Protein AF-A0AAD7JQE6-F1 (afdb_monomer_lite)

Radius of gyration: 18.73 Å; chains: 1; bounding box: 44×31×60 Å

Structure (mmCIF, N/CA/C/O backbone):
data_AF-A0AAD7JQE6-F1
#
_entry.id   AF-A0AAD7JQE6-F1
#
loop_
_atom_site.group_PDB
_atom_site.id
_atom_site.type_symbol
_atom_site.label_atom_id
_atom_site.label_alt_id
_atom_site.label_comp_id
_atom_site.label_asym_id
_atom_site.label_entity_id
_atom_site.label_seq_id
_atom_site.pdbx_PDB_ins_code
_atom_site.Cartn_x
_atom_site.Cartn_y
_atom_site.Cartn_z
_atom_site.occupancy
_atom_site.B_iso_or_equiv
_atom_site.auth_seq_id
_atom_site.auth_comp_id
_atom_site.auth_asym_id
_atom_site.auth_atom_id
_atom_site.pdbx_PDB_model_num
ATOM 1 N N . PHE A 1 1 ? -2.083 -2.686 -19.956 1.00 49.78 1 PHE A N 1
ATOM 2 C CA . PHE A 1 1 ? -2.089 -2.846 -18.493 1.00 49.78 1 PHE A CA 1
ATOM 3 C C . PHE A 1 1 ? -0.708 -3.316 -18.119 1.00 49.78 1 PHE A C 1
ATOM 5 O O . PHE A 1 1 ? -0.202 -4.185 -18.812 1.00 49.78 1 PHE A O 1
ATOM 12 N N . ASP A 1 2 ? -0.085 -2.649 -17.156 1.00 66.88 2 ASP A N 1
ATOM 13 C CA . ASP A 1 2 ? 1.269 -2.975 -16.710 1.00 66.88 2 ASP A CA 1
ATOM 14 C C . ASP A 1 2 ? 1.229 -4.289 -15.908 1.00 66.88 2 ASP A C 1
ATOM 16 O O . ASP A 1 2 ? 0.299 -4.475 -15.113 1.00 66.88 2 ASP A O 1
ATOM 20 N N . ASP A 1 3 ? 2.181 -5.200 -16.129 1.00 81.94 3 ASP A N 1
ATOM 21 C CA . ASP A 1 3 ? 2.215 -6.531 -15.495 1.00 81.94 3 ASP A CA 1
ATOM 22 C C . ASP A 1 3 ? 2.217 -6.402 -13.962 1.00 81.94 3 ASP A C 1
ATOM 24 O O . ASP A 1 3 ? 1.517 -7.135 -13.255 1.00 81.94 3 ASP A O 1
ATOM 28 N N . TRP A 1 4 ? 2.884 -5.359 -13.457 1.00 86.38 4 TRP A N 1
ATOM 29 C CA . TRP A 1 4 ? 2.885 -4.982 -12.046 1.00 86.38 4 TRP A CA 1
ATOM 30 C C . TRP A 1 4 ? 1.474 -4.746 -11.477 1.00 86.38 4 TRP A C 1
ATOM 32 O O . TRP A 1 4 ? 1.149 -5.246 -10.394 1.00 86.38 4 TRP A O 1
ATOM 42 N N . GLU A 1 5 ? 0.611 -4.007 -12.190 1.00 89.31 5 GLU A N 1
ATOM 43 C CA . GLU A 1 5 ? -0.732 -3.672 -11.694 1.00 89.31 5 GLU A CA 1
ATOM 44 C C . GLU A 1 5 ? -1.578 -4.946 -11.579 1.00 89.31 5 GLU A C 1
ATOM 46 O O . GLU A 1 5 ? -2.280 -5.154 -10.584 1.00 89.31 5 GLU A O 1
ATOM 51 N N . PHE A 1 6 ? -1.504 -5.821 -12.584 1.00 87.69 6 PHE A N 1
ATOM 52 C CA . PHE A 1 6 ? -2.269 -7.064 -12.609 1.00 87.69 6 PHE A CA 1
ATOM 53 C C . PHE A 1 6 ? -1.858 -8.007 -11.472 1.00 87.69 6 PHE A C 1
ATOM 55 O O . PHE A 1 6 ? -2.717 -8.466 -10.707 1.00 87.69 6 PHE A O 1
ATOM 62 N N . GLU A 1 7 ? -0.556 -8.251 -11.315 1.00 90.38 7 GLU A N 1
ATOM 63 C CA . GLU A 1 7 ? -0.026 -9.127 -10.270 1.00 90.38 7 GLU A CA 1
ATOM 64 C C . GLU A 1 7 ? -0.312 -8.595 -8.865 1.00 90.38 7 GLU A C 1
ATOM 66 O O . GLU A 1 7 ? -0.775 -9.337 -7.990 1.00 90.38 7 GLU A O 1
ATOM 71 N N . THR A 1 8 ? -0.102 -7.295 -8.646 1.00 92.62 8 THR A N 1
ATOM 72 C CA . THR A 1 8 ? -0.288 -6.694 -7.323 1.00 92.62 8 THR A CA 1
ATOM 73 C C . THR A 1 8 ? -1.764 -6.699 -6.926 1.00 92.62 8 THR A C 1
ATOM 75 O O . THR A 1 8 ? -2.098 -7.044 -5.790 1.00 92.62 8 THR A O 1
ATOM 78 N N . ARG A 1 9 ? -2.691 -6.443 -7.864 1.00 93.56 9 ARG A N 1
ATOM 79 C CA . ARG A 1 9 ? -4.137 -6.574 -7.600 1.00 93.56 9 ARG A CA 1
ATOM 80 C C . ARG A 1 9 ? -4.536 -8.004 -7.252 1.00 93.56 9 ARG A C 1
ATOM 82 O O . ARG A 1 9 ? -5.413 -8.190 -6.407 1.00 93.56 9 ARG A O 1
ATOM 89 N N . ALA A 1 10 ? -3.945 -9.009 -7.897 1.00 94.19 10 ALA A N 1
ATOM 90 C CA . ALA A 1 10 ? -4.234 -10.408 -7.594 1.00 94.19 10 ALA A CA 1
ATOM 91 C C . ALA A 1 10 ? -3.804 -10.776 -6.163 1.00 94.19 10 ALA A C 1
ATOM 93 O O . ALA A 1 10 ? -4.575 -11.399 -5.429 1.00 94.19 10 ALA A O 1
ATOM 94 N N . GLU A 1 11 ? -2.622 -10.331 -5.735 1.00 95.25 11 GLU A N 1
ATOM 95 C CA . GLU A 1 11 ? -2.117 -10.593 -4.384 1.00 95.25 11 GLU A CA 1
ATOM 96 C C . GLU A 1 11 ? -2.905 -9.825 -3.307 1.00 95.25 11 GLU A C 1
ATOM 98 O O . GLU A 1 11 ? -3.292 -10.401 -2.289 1.00 95.25 11 GLU A O 1
ATOM 103 N N . LEU A 1 12 ? -3.248 -8.557 -3.552 1.00 95.19 12 LEU A N 1
ATOM 104 C CA . LEU A 1 12 ? -4.096 -7.770 -2.648 1.00 95.19 12 LEU A CA 1
ATOM 105 C C . LEU A 1 12 ? -5.498 -8.382 -2.486 1.00 95.19 12 LEU A C 1
ATOM 107 O O . LEU A 1 12 ? -6.049 -8.383 -1.383 1.00 95.19 12 LEU A O 1
ATOM 111 N N . ARG A 1 13 ? -6.074 -8.941 -3.563 1.00 95.50 13 ARG A N 1
ATOM 112 C CA . ARG A 1 13 ? -7.346 -9.689 -3.505 1.00 95.50 13 ARG A CA 1
ATOM 113 C C . ARG A 1 13 ? -7.215 -10.958 -2.684 1.00 95.50 13 ARG A C 1
ATOM 115 O O . ARG A 1 13 ? -8.065 -11.208 -1.837 1.00 95.50 13 ARG A O 1
ATOM 122 N N . ARG A 1 14 ? -6.145 -11.728 -2.898 1.00 95.31 14 ARG A N 1
ATOM 123 C CA . ARG A 1 14 ? -5.857 -12.946 -2.128 1.00 95.31 14 ARG A CA 1
ATOM 124 C C . ARG A 1 14 ? -5.775 -12.661 -0.627 1.00 95.31 14 ARG A C 1
ATOM 126 O O . ARG A 1 14 ? -6.217 -13.475 0.174 1.00 95.31 14 ARG A O 1
ATOM 133 N N . ARG A 1 15 ? -5.248 -11.491 -0.258 1.00 95.06 15 ARG A N 1
ATOM 134 C CA . ARG A 1 15 ? -5.125 -11.020 1.130 1.00 95.06 15 ARG A CA 1
ATOM 135 C C . ARG A 1 15 ? -6.366 -10.299 1.662 1.00 95.06 15 ARG A C 1
ATOM 137 O O . ARG A 1 15 ? -6.393 -9.949 2.835 1.00 95.06 15 ARG A O 1
ATOM 144 N N . GLY A 1 16 ? -7.383 -10.064 0.831 1.00 94.56 16 GLY A N 1
ATOM 145 C CA . GLY A 1 16 ? -8.623 -9.392 1.230 1.00 94.56 16 GLY A CA 1
ATOM 146 C C . GLY A 1 16 ? -8.477 -7.894 1.529 1.00 94.56 16 GLY A C 1
ATOM 147 O O . GLY A 1 16 ? -9.322 -7.333 2.220 1.00 94.56 16 GLY A O 1
ATOM 148 N N . VAL A 1 17 ? -7.424 -7.241 1.027 1.00 96.56 17 VAL A N 1
ATOM 149 C CA . VAL A 1 17 ? -7.108 -5.827 1.324 1.00 96.56 17 VAL A CA 1
ATOM 150 C C . VAL A 1 17 ? -7.121 -4.923 0.089 1.00 96.56 17 VAL A C 1
ATOM 152 O O . VAL A 1 17 ? -6.757 -3.754 0.173 1.00 96.56 17 VAL A O 1
ATOM 155 N N . LEU A 1 18 ? -7.569 -5.432 -1.067 1.00 93.62 18 LEU A N 1
ATOM 156 C CA . LEU A 1 18 ? -7.636 -4.640 -2.303 1.00 93.62 18 LEU A CA 1
ATOM 157 C C . LEU A 1 18 ? -8.447 -3.347 -2.124 1.00 93.62 18 LEU A C 1
ATOM 159 O O . LEU A 1 18 ? -8.023 -2.301 -2.596 1.00 93.62 18 LEU A O 1
ATOM 163 N N . VAL A 1 19 ? -9.578 -3.411 -1.423 1.00 91.81 19 VAL A N 1
ATOM 164 C CA . VAL A 1 19 ? -10.462 -2.252 -1.205 1.00 91.81 19 VAL A CA 1
ATOM 165 C C . VAL A 1 19 ? -9.779 -1.120 -0.427 1.00 91.81 19 VAL A C 1
ATOM 167 O O . VAL A 1 19 ? -10.091 0.044 -0.642 1.00 91.81 19 VAL A O 1
ATOM 170 N N . ILE A 1 20 ? -8.796 -1.443 0.420 1.00 93.75 20 ILE A N 1
ATOM 171 C CA . ILE A 1 20 ? -7.987 -0.455 1.146 1.00 93.75 20 ILE A CA 1
ATOM 172 C C . ILE A 1 20 ? -6.999 0.219 0.189 1.00 93.75 20 ILE A C 1
ATOM 174 O O . ILE A 1 20 ? -6.904 1.440 0.159 1.00 93.75 20 ILE A O 1
ATOM 178 N N . ALA A 1 21 ? -6.305 -0.571 -0.635 1.00 91.62 21 ALA A N 1
ATOM 179 C CA . ALA A 1 21 ? -5.356 -0.059 -1.627 1.00 91.62 21 ALA A CA 1
ATOM 180 C C . ALA A 1 21 ? -6.026 0.782 -2.729 1.00 91.62 21 ALA A C 1
ATOM 182 O O . ALA A 1 21 ? -5.387 1.642 -3.319 1.00 91.62 21 ALA A O 1
ATOM 183 N N . LEU A 1 22 ? -7.310 0.545 -3.014 1.00 91.44 22 LEU A N 1
ATOM 184 C CA . LEU A 1 22 ? -8.089 1.349 -3.962 1.00 91.44 22 LEU A CA 1
ATOM 185 C C . LEU A 1 22 ? -8.787 2.554 -3.310 1.00 91.44 22 LEU A C 1
ATOM 187 O O . LEU A 1 22 ? -9.419 3.334 -4.018 1.00 91.44 22 LEU A O 1
ATOM 191 N N . GLY A 1 23 ? -8.690 2.713 -1.985 1.00 90.56 23 GLY A N 1
ATOM 192 C CA . GLY A 1 23 ? -9.357 3.790 -1.248 1.00 90.56 23 GLY A CA 1
ATOM 193 C C . GLY A 1 23 ? -10.878 3.633 -1.120 1.00 90.56 23 GLY A C 1
ATOM 194 O O . GLY A 1 23 ? -11.557 4.578 -0.731 1.00 90.56 23 GLY A O 1
ATOM 195 N N . GLU A 1 24 ? -11.426 2.455 -1.430 1.00 91.00 24 GLU A N 1
ATOM 196 C CA . GLU A 1 24 ? -12.857 2.147 -1.298 1.00 91.00 24 GLU A CA 1
ATOM 197 C C . GLU A 1 24 ? -13.267 1.957 0.175 1.00 91.00 24 GLU A C 1
ATOM 199 O O . GLU A 1 24 ? -14.387 2.290 0.559 1.00 91.00 24 GLU A O 1
ATOM 204 N N . GLU A 1 25 ? -12.358 1.448 1.017 1.00 90.00 25 GLU A N 1
ATOM 205 C CA . GLU A 1 25 ? -12.542 1.330 2.470 1.00 90.00 25 GLU A CA 1
ATOM 206 C C . GLU A 1 25 ? -11.682 2.378 3.198 1.00 90.00 25 GLU A C 1
ATOM 208 O O . GLU A 1 25 ? -10.461 2.248 3.311 1.00 90.00 25 GLU A O 1
ATOM 213 N N . THR A 1 26 ? -12.320 3.426 3.721 1.00 90.38 26 THR A N 1
ATOM 214 C CA . THR A 1 26 ? -11.649 4.514 4.448 1.00 90.38 26 THR A CA 1
ATOM 215 C C . THR A 1 26 ? -11.559 4.243 5.948 1.00 90.38 26 THR A C 1
ATOM 217 O O . THR A 1 26 ? -12.253 3.380 6.494 1.00 90.38 26 THR A O 1
ATOM 220 N N . ARG A 1 27 ? -10.677 4.983 6.635 1.00 91.25 27 ARG A N 1
ATOM 221 C CA . ARG A 1 27 ? -10.485 4.860 8.084 1.00 91.25 27 ARG A CA 1
ATOM 222 C C . ARG A 1 27 ? -11.818 5.075 8.822 1.00 91.25 27 ARG A C 1
ATOM 224 O O . ARG A 1 27 ? -12.404 6.151 8.695 1.00 91.25 27 ARG A O 1
ATOM 231 N N . PRO A 1 28 ? -12.274 4.109 9.641 1.00 92.25 28 PRO A N 1
ATOM 232 C CA . PRO A 1 28 ? -13.476 4.272 10.449 1.00 92.25 28 PRO A CA 1
ATOM 233 C C . PRO A 1 28 ? -13.340 5.417 11.458 1.00 92.25 28 PRO A C 1
ATOM 235 O O . PRO A 1 28 ? -12.257 5.660 11.995 1.00 92.25 28 PRO A O 1
ATOM 238 N N . LEU A 1 29 ? -14.457 6.077 11.773 1.00 91.56 29 LEU A N 1
ATOM 239 C CA . LEU A 1 29 ? -14.507 7.077 12.841 1.00 91.56 29 LEU A CA 1
ATOM 240 C C . LEU A 1 29 ? -14.311 6.414 14.212 1.00 91.56 29 LEU A C 1
ATOM 242 O O . LEU A 1 29 ? -14.873 5.353 14.491 1.00 91.56 29 LEU A O 1
ATOM 246 N N . GLY A 1 30 ? -13.549 7.066 15.087 1.00 93.06 30 GLY A N 1
ATOM 247 C CA . GLY A 1 30 ? -13.345 6.624 16.464 1.00 93.06 30 GLY A CA 1
ATOM 248 C C . GLY A 1 30 ? -11.908 6.793 16.943 1.00 93.06 30 GLY A C 1
ATOM 249 O O . GLY A 1 30 ? -11.035 7.260 16.214 1.00 93.06 30 GLY A O 1
ATOM 250 N N . SER A 1 31 ? -11.668 6.406 18.195 1.00 92.25 31 SER A N 1
ATOM 251 C CA . SER A 1 31 ? -10.320 6.384 18.764 1.00 92.25 31 SER A CA 1
ATOM 252 C C . SER A 1 31 ? -9.493 5.240 18.177 1.00 92.25 31 SER A C 1
ATOM 254 O O . SER A 1 31 ? -10.030 4.231 17.721 1.00 92.25 31 SER A O 1
ATOM 256 N N . GLU A 1 32 ? -8.169 5.343 18.263 1.00 89.06 32 GLU A N 1
ATOM 257 C CA . GLU A 1 32 ? -7.245 4.275 17.844 1.00 89.06 32 GLU A CA 1
ATOM 258 C C . GLU A 1 32 ? -7.477 2.953 18.582 1.00 89.06 32 GLU A C 1
ATOM 260 O O . GLU A 1 32 ? -7.148 1.875 18.090 1.00 89.06 32 GLU A O 1
ATOM 265 N N . ASN A 1 33 ? -8.104 3.023 19.758 1.00 92.19 33 ASN A N 1
ATOM 266 C CA . ASN A 1 33 ? -8.431 1.850 20.547 1.00 92.19 33 ASN A CA 1
ATOM 267 C C . ASN A 1 33 ? -9.713 1.136 20.107 1.00 92.19 33 ASN A C 1
ATOM 269 O O . ASN A 1 33 ? -9.942 -0.001 20.526 1.00 92.19 3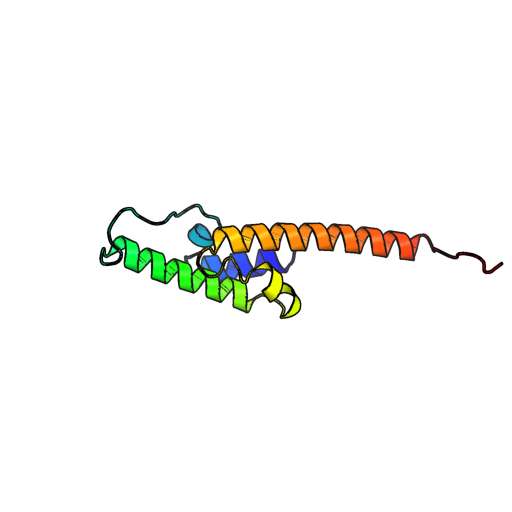3 ASN A O 1
ATOM 273 N N . ALA A 1 34 ? -10.527 1.758 19.253 1.00 95.88 34 ALA A N 1
ATOM 274 C CA . ALA A 1 34 ? -11.739 1.145 18.743 1.00 95.88 34 ALA A CA 1
ATOM 275 C C . ALA A 1 34 ? -11.407 -0.097 17.902 1.00 95.88 34 ALA A C 1
ATOM 277 O O . ALA A 1 34 ? -10.531 -0.078 17.037 1.00 95.88 34 ALA A O 1
ATOM 278 N N . LYS A 1 35 ? -12.159 -1.183 18.119 1.00 94.88 35 LYS A N 1
ATOM 279 C CA . LYS A 1 35 ? -11.965 -2.464 17.419 1.00 94.88 35 LYS A CA 1
ATOM 280 C C . LYS A 1 35 ? -11.957 -2.301 15.893 1.00 94.88 35 LYS A C 1
ATOM 282 O O . LYS A 1 35 ? -11.123 -2.903 15.225 1.00 94.88 35 LYS A O 1
ATOM 287 N N . ALA A 1 36 ? -12.858 -1.472 15.361 1.00 93.75 36 ALA A N 1
ATOM 288 C CA . ALA A 1 36 ? -12.950 -1.190 13.930 1.00 93.75 36 ALA A CA 1
ATOM 289 C C . ALA A 1 36 ? -11.702 -0.468 13.396 1.00 93.75 36 ALA A C 1
ATOM 291 O O . ALA A 1 36 ? -11.180 -0.851 12.353 1.00 93.75 36 ALA A O 1
ATO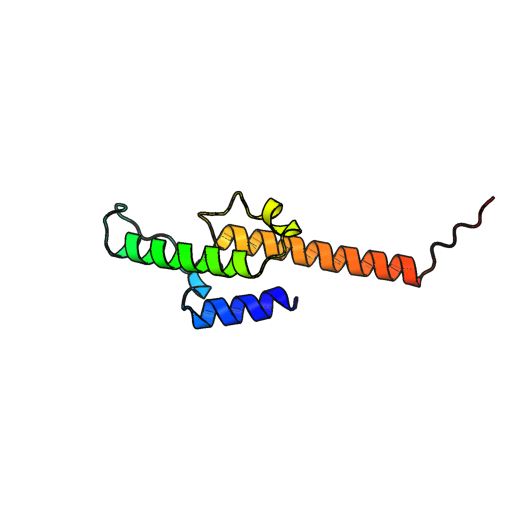M 292 N N . VAL A 1 37 ? -11.181 0.517 14.137 1.00 94.44 37 VAL A N 1
ATOM 293 C CA . VAL A 1 37 ? -9.972 1.263 13.754 1.00 94.44 37 VAL A CA 1
ATOM 294 C C . VAL A 1 37 ? -8.746 0.350 13.776 1.00 94.44 37 VAL A C 1
ATOM 296 O O . VAL A 1 37 ? -8.001 0.329 12.804 1.00 94.44 37 VAL A O 1
ATOM 299 N N . LYS A 1 38 ? -8.577 -0.487 14.810 1.00 95.75 38 LYS A N 1
ATOM 300 C CA . LYS A 1 38 ? -7.476 -1.471 14.864 1.00 95.75 38 LYS A CA 1
ATOM 301 C C . LYS A 1 38 ? -7.519 -2.467 13.708 1.00 95.75 38 LYS A C 1
ATOM 303 O O . LYS A 1 38 ? -6.488 -2.760 13.111 1.00 95.75 38 LYS A O 1
ATOM 308 N N . ALA A 1 39 ? -8.706 -2.985 13.392 1.00 94.88 39 ALA A N 1
ATOM 309 C CA . ALA A 1 39 ? -8.878 -3.913 12.279 1.00 94.88 39 ALA A CA 1
ATOM 310 C C . ALA A 1 39 ? -8.543 -3.252 10.934 1.00 94.88 39 ALA A C 1
ATOM 312 O O . ALA A 1 39 ? -7.890 -3.869 10.095 1.00 94.88 39 ALA A O 1
ATOM 313 N N . TRP A 1 40 ? -8.951 -1.995 10.746 1.00 95.38 40 TRP A N 1
ATOM 314 C CA . TRP A 1 40 ? -8.610 -1.226 9.553 1.00 95.38 40 TRP A CA 1
ATOM 315 C C . TRP A 1 40 ? -7.101 -0.962 9.449 1.00 95.38 40 TRP A C 1
ATOM 317 O O . TRP A 1 40 ? -6.530 -1.214 8.393 1.00 95.38 40 TRP A O 1
ATOM 327 N N . ILE A 1 41 ? -6.434 -0.559 10.540 1.00 95.06 41 ILE A N 1
ATOM 328 C CA . ILE A 1 41 ? -4.971 -0.360 10.574 1.00 95.06 41 ILE A CA 1
ATOM 329 C C . ILE A 1 41 ? -4.242 -1.654 10.191 1.00 95.06 41 ILE A C 1
ATOM 331 O O . ILE A 1 41 ? -3.363 -1.632 9.339 1.00 95.06 41 ILE A O 1
ATOM 335 N N . ALA A 1 42 ? -4.660 -2.803 10.728 1.00 95.62 42 ALA A N 1
ATOM 336 C CA . ALA A 1 42 ? -4.050 -4.082 10.367 1.00 95.62 42 ALA A CA 1
ATOM 337 C C . ALA A 1 42 ? -4.189 -4.395 8.864 1.00 95.62 42 ALA A C 1
ATOM 339 O O . ALA A 1 42 ? -3.236 -4.853 8.234 1.00 95.62 42 ALA A O 1
ATOM 340 N N . LYS A 1 43 ? -5.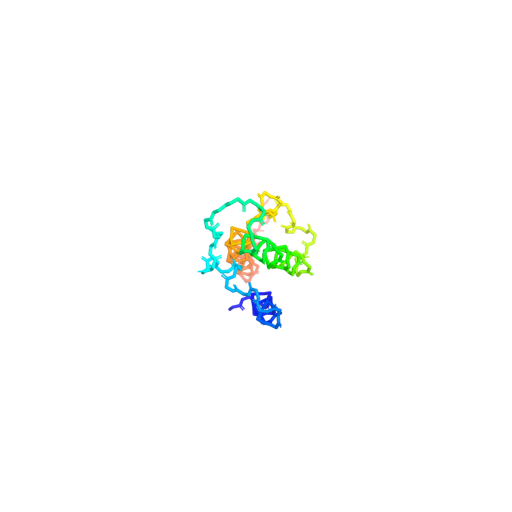355 -4.125 8.258 1.00 95.44 43 LYS A N 1
ATOM 341 C CA . LYS A 1 43 ? -5.540 -4.281 6.806 1.00 95.44 43 LYS A CA 1
ATOM 342 C C . LYS A 1 43 ? -4.696 -3.286 6.006 1.00 95.44 43 LYS A C 1
ATOM 344 O O . LYS A 1 43 ? -4.131 -3.673 4.985 1.00 95.44 43 LYS A O 1
ATOM 349 N N . ARG A 1 44 ? -4.617 -2.029 6.458 1.00 96.00 44 ARG A N 1
ATOM 350 C CA . ARG A 1 44 ? -3.774 -0.973 5.880 1.00 96.00 44 ARG A CA 1
ATOM 351 C C . ARG A 1 44 ? -2.322 -1.423 5.827 1.00 96.00 44 ARG A C 1
ATOM 353 O O . ARG A 1 44 ? -1.745 -1.424 4.749 1.00 96.00 44 ARG A O 1
ATOM 360 N N . ASP A 1 45 ? -1.777 -1.890 6.943 1.00 96.25 45 ASP A N 1
ATOM 361 C CA . ASP A 1 45 ? -0.378 -2.311 7.032 1.00 96.25 45 ASP A CA 1
ATOM 362 C C . ASP A 1 45 ? -0.094 -3.510 6.114 1.00 96.25 45 ASP A C 1
ATOM 364 O O . ASP A 1 45 ? 0.928 -3.552 5.427 1.00 96.25 45 ASP A O 1
ATOM 368 N N . VAL A 1 46 ? -1.035 -4.460 6.022 1.00 96.69 46 VAL A N 1
ATOM 369 C CA . VAL A 1 46 ? -0.944 -5.581 5.072 1.00 96.69 46 VAL A CA 1
ATOM 370 C C . VAL A 1 46 ? -0.981 -5.090 3.623 1.00 96.69 46 VAL A C 1
ATOM 372 O O . VAL A 1 46 ? -0.211 -5.592 2.801 1.00 96.69 46 VAL A O 1
ATOM 375 N N . ALA A 1 47 ? -1.845 -4.128 3.290 1.00 95.50 47 ALA A N 1
ATOM 376 C CA . ALA A 1 47 ? -1.911 -3.543 1.953 1.00 95.50 47 ALA A CA 1
ATOM 377 C C . ALA A 1 47 ? -0.597 -2.834 1.598 1.00 95.50 47 ALA A C 1
ATOM 379 O O . ALA A 1 47 ? 0.000 -3.163 0.573 1.00 95.50 47 ALA A O 1
ATOM 380 N N . THR A 1 48 ? -0.107 -1.952 2.475 1.00 95.62 48 THR A N 1
ATOM 381 C CA . THR A 1 48 ? 1.166 -1.238 2.316 1.00 95.62 48 THR A CA 1
ATOM 382 C C . THR A 1 48 ? 2.320 -2.216 2.098 1.00 95.62 48 THR A C 1
ATOM 384 O O . THR A 1 48 ? 3.029 -2.122 1.097 1.00 95.62 48 THR A O 1
ATOM 387 N N . ALA A 1 49 ? 2.480 -3.213 2.974 1.00 95.31 49 ALA A N 1
ATOM 388 C CA . ALA A 1 49 ? 3.559 -4.194 2.859 1.00 95.31 49 ALA A CA 1
ATOM 389 C C . ALA A 1 49 ? 3.477 -5.004 1.557 1.00 95.31 49 ALA A C 1
ATOM 391 O O . ALA A 1 49 ? 4.496 -5.270 0.919 1.00 95.31 49 ALA A O 1
ATOM 392 N N . THR A 1 50 ? 2.263 -5.373 1.138 1.00 95.06 50 THR A N 1
ATOM 393 C CA . THR A 1 50 ? 2.048 -6.107 -0.115 1.00 95.06 50 THR A CA 1
ATOM 394 C C . THR A 1 50 ? 2.468 -5.269 -1.318 1.00 95.06 50 THR A C 1
ATOM 396 O O . THR A 1 50 ? 3.179 -5.784 -2.179 1.00 95.06 50 THR A O 1
ATOM 399 N N . ILE A 1 51 ? 2.084 -3.988 -1.360 1.00 93.69 51 ILE A N 1
ATOM 400 C CA . ILE A 1 51 ? 2.476 -3.075 -2.440 1.00 93.69 51 ILE A CA 1
ATOM 401 C C . ILE A 1 51 ? 3.999 -2.937 -2.469 1.00 93.69 51 ILE A C 1
ATOM 403 O O . ILE A 1 51 ? 4.600 -3.222 -3.499 1.00 93.69 51 ILE A O 1
ATOM 407 N N . ILE A 1 52 ? 4.630 -2.604 -1.336 1.00 92.25 52 ILE A N 1
ATOM 408 C CA . ILE A 1 52 ? 6.088 -2.416 -1.240 1.00 92.25 52 ILE A CA 1
ATOM 409 C C . ILE A 1 52 ? 6.853 -3.673 -1.671 1.00 92.25 52 ILE A C 1
ATOM 411 O O . ILE A 1 52 ? 7.844 -3.564 -2.385 1.00 92.25 52 ILE A O 1
ATOM 415 N N . SER A 1 53 ? 6.384 -4.870 -1.300 1.00 92.12 53 SER A N 1
ATOM 416 C CA . SER A 1 53 ? 7.041 -6.136 -1.671 1.00 92.12 53 SER A CA 1
ATOM 417 C C . SER A 1 53 ? 7.082 -6.412 -3.179 1.00 92.12 53 SER A C 1
ATOM 419 O O . SER A 1 53 ? 7.808 -7.300 -3.621 1.00 92.12 53 SER A O 1
ATOM 421 N N . ARG A 1 54 ? 6.279 -5.680 -3.957 1.00 89.12 54 ARG A N 1
ATOM 422 C CA . ARG A 1 54 ? 6.170 -5.794 -5.414 1.00 89.12 54 ARG A CA 1
ATOM 423 C C . ARG A 1 54 ? 6.857 -4.655 -6.160 1.00 89.12 54 ARG A C 1
ATOM 425 O O . ARG A 1 54 ? 6.737 -4.597 -7.378 1.00 89.12 54 ARG A O 1
ATOM 432 N N . LEU A 1 55 ? 7.539 -3.760 -5.451 1.00 88.44 55 LEU A N 1
ATOM 433 C CA . LEU A 1 55 ? 8.271 -2.652 -6.051 1.00 88.44 55 LEU A CA 1
ATOM 434 C C . LEU A 1 55 ? 9.746 -2.980 -6.213 1.00 88.44 55 LEU A C 1
ATOM 436 O O . LEU A 1 55 ? 10.362 -3.612 -5.352 1.00 88.44 55 LEU A O 1
ATOM 440 N N . ASP A 1 56 ? 10.324 -2.442 -7.280 1.00 86.00 56 ASP A N 1
ATOM 441 C CA . ASP A 1 56 ? 11.769 -2.365 -7.421 1.00 86.00 56 ASP A CA 1
ATOM 442 C C . ASP A 1 56 ? 12.344 -1.268 -6.517 1.00 86.00 56 ASP A C 1
ATOM 444 O O . ASP A 1 56 ? 11.702 -0.253 -6.228 1.00 86.00 56 ASP A O 1
ATOM 448 N N . ALA A 1 57 ? 13.609 -1.420 -6.117 1.00 84.88 57 ALA A N 1
ATOM 449 C CA . ALA A 1 57 ? 14.274 -0.478 -5.213 1.00 84.88 57 ALA A CA 1
ATOM 450 C C . ALA A 1 57 ? 14.296 0.974 -5.735 1.00 84.88 57 ALA A C 1
ATOM 452 O O . ALA A 1 57 ? 14.292 1.921 -4.947 1.00 84.88 57 ALA A O 1
ATOM 453 N N . SER A 1 58 ? 14.283 1.158 -7.059 1.00 83.94 58 SER A N 1
ATOM 454 C CA . SER A 1 58 ? 14.209 2.471 -7.712 1.00 83.94 58 SER A CA 1
ATOM 455 C C . SER A 1 58 ? 12.881 3.194 -7.468 1.00 83.94 58 SER A C 1
ATOM 457 O O . SER A 1 58 ? 12.831 4.418 -7.550 1.00 83.94 58 SER A O 1
ATOM 459 N N . GLN A 1 59 ? 11.815 2.463 -7.138 1.00 83.75 59 GLN A N 1
ATOM 460 C CA . GLN A 1 59 ? 10.466 3.001 -6.984 1.00 83.75 59 GLN A CA 1
ATOM 461 C C . GLN A 1 59 ? 10.147 3.410 -5.543 1.00 83.75 59 GLN A C 1
ATOM 463 O O . GLN A 1 59 ? 9.227 4.197 -5.322 1.00 83.75 59 GLN A O 1
ATOM 468 N N . PHE A 1 60 ? 10.933 2.953 -4.560 1.00 87.19 60 PHE A N 1
ATOM 469 C CA . PHE A 1 60 ? 10.727 3.281 -3.144 1.00 87.19 60 PHE A CA 1
ATOM 470 C C . PHE A 1 60 ? 10.741 4.785 -2.862 1.00 87.19 60 PHE A C 1
ATOM 472 O O . PHE A 1 60 ? 9.968 5.268 -2.036 1.00 87.19 60 PHE A O 1
ATOM 479 N N . ALA A 1 61 ? 11.569 5.548 -3.581 1.00 86.88 61 ALA A N 1
ATOM 480 C CA . ALA A 1 61 ? 11.636 6.999 -3.428 1.00 86.88 61 ALA A CA 1
ATOM 481 C C . ALA A 1 61 ? 10.305 7.699 -3.756 1.00 86.88 61 ALA A C 1
ATOM 483 O O . ALA A 1 61 ? 10.030 8.760 -3.205 1.00 86.88 61 ALA A O 1
ATOM 484 N N . HIS A 1 62 ? 9.472 7.109 -4.618 1.00 84.38 62 HIS A N 1
ATOM 485 C CA . HIS A 1 62 ? 8.187 7.683 -5.021 1.00 84.38 62 HIS A CA 1
ATOM 486 C C . HIS A 1 62 ? 7.054 7.403 -4.035 1.00 84.38 62 HIS A C 1
ATOM 488 O O . HIS A 1 62 ? 6.012 8.040 -4.131 1.00 84.38 62 HIS A O 1
ATOM 494 N N . VAL A 1 63 ? 7.234 6.446 -3.124 1.00 88.06 63 VAL A N 1
ATOM 495 C CA . VAL A 1 63 ? 6.152 5.945 -2.263 1.00 88.06 63 VAL A CA 1
ATOM 496 C C . VAL A 1 63 ? 6.398 6.141 -0.773 1.00 88.06 63 VAL A C 1
ATOM 498 O O . VAL A 1 63 ? 5.497 5.921 0.028 1.00 88.06 63 VAL A O 1
ATOM 501 N N . ARG A 1 64 ? 7.603 6.570 -0.388 1.00 88.50 64 ARG A N 1
ATOM 502 C CA . ARG A 1 64 ? 8.018 6.691 1.016 1.00 88.50 64 ARG A CA 1
ATOM 503 C C . ARG A 1 64 ? 7.167 7.664 1.837 1.00 88.50 64 ARG A C 1
ATOM 505 O O . ARG A 1 64 ? 7.021 7.487 3.036 1.00 88.50 64 ARG A O 1
ATOM 512 N N . GLU A 1 65 ? 6.591 8.679 1.204 1.00 89.81 65 GLU A N 1
ATOM 513 C CA . GLU A 1 65 ? 5.686 9.623 1.877 1.00 89.81 65 GLU A C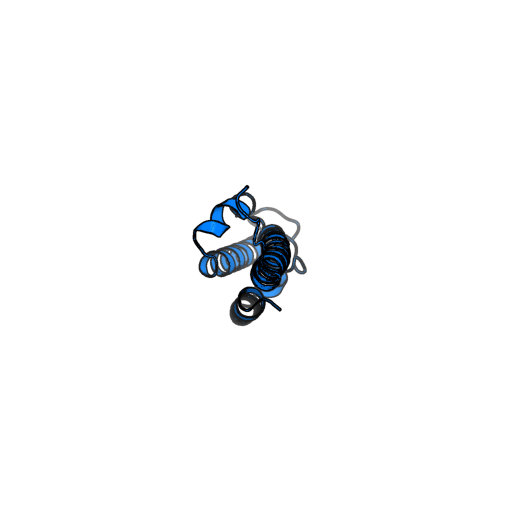A 1
ATOM 514 C C . GLU A 1 65 ? 4.284 9.040 2.148 1.00 89.81 65 GLU A C 1
ATOM 516 O O . GLU A 1 65 ? 3.519 9.614 2.917 1.00 89.81 65 GLU A O 1
ATOM 521 N N . PHE A 1 66 ? 3.964 7.878 1.568 1.00 90.12 66 PHE A N 1
ATOM 522 C CA . PHE A 1 66 ? 2.653 7.228 1.631 1.00 90.12 66 PHE A CA 1
ATOM 523 C C . PHE A 1 66 ? 2.647 5.954 2.493 1.00 90.12 66 PHE A C 1
ATOM 525 O O . PHE A 1 66 ? 1.772 5.107 2.330 1.00 90.12 66 PHE A O 1
ATOM 532 N N . GLU A 1 67 ? 3.607 5.771 3.408 1.00 88.00 67 GLU A N 1
ATOM 533 C CA . GLU A 1 67 ? 3.690 4.560 4.253 1.00 88.00 67 GLU A CA 1
ATOM 534 C C . GLU A 1 67 ? 2.376 4.268 5.006 1.00 88.00 67 GLU A C 1
ATOM 536 O O . GLU A 1 67 ? 1.956 3.115 5.131 1.00 88.00 67 GLU A O 1
ATOM 541 N N . GLU A 1 68 ? 1.676 5.317 5.437 1.00 90.19 68 GLU A N 1
ATOM 542 C CA . GLU A 1 68 ? 0.385 5.223 6.124 1.00 90.19 68 GLU A CA 1
ATOM 543 C C . GLU A 1 68 ? -0.836 5.372 5.203 1.00 90.19 68 GLU A C 1
ATOM 545 O O . GLU A 1 68 ? -1.973 5.325 5.677 1.00 90.19 68 GLU A O 1
ATOM 550 N N . ASP A 1 69 ? -0.619 5.546 3.901 1.00 92.75 69 ASP A N 1
ATOM 551 C CA . ASP A 1 69 ? -1.661 5.756 2.899 1.00 92.75 69 ASP A CA 1
ATOM 552 C C . ASP A 1 69 ? -1.456 4.831 1.685 1.00 92.75 69 ASP A C 1
ATOM 554 O O . ASP A 1 69 ? -0.932 5.239 0.643 1.00 92.75 69 ASP A O 1
ATOM 558 N N . PRO A 1 70 ? -1.890 3.561 1.777 1.00 93.50 70 PRO A N 1
ATOM 559 C CA . PRO A 1 70 ? -1.768 2.616 0.672 1.00 93.50 70 PRO A CA 1
ATOM 560 C C . PRO A 1 70 ? -2.537 3.051 -0.587 1.00 93.50 70 PRO A C 1
ATOM 562 O O . PRO A 1 70 ? -2.162 2.639 -1.685 1.00 93.50 70 PRO A O 1
ATOM 565 N N . ALA A 1 71 ? -3.582 3.878 -0.463 1.00 93.62 71 ALA A N 1
ATOM 566 C CA . ALA A 1 71 ? -4.332 4.383 -1.612 1.00 93.62 71 ALA A CA 1
ATOM 567 C C . ALA A 1 71 ? -3.552 5.475 -2.357 1.00 93.62 71 ALA A C 1
ATOM 569 O O . ALA A 1 71 ? -3.429 5.420 -3.585 1.00 93.62 71 ALA A O 1
ATOM 570 N N . GLY A 1 72 ? -2.955 6.417 -1.622 1.00 92.56 72 GLY A N 1
ATOM 571 C CA . GLY A 1 72 ? -2.023 7.398 -2.178 1.00 92.56 72 GLY A CA 1
ATOM 572 C C . GLY A 1 72 ? -0.813 6.731 -2.834 1.00 92.56 72 GLY A C 1
ATOM 573 O O . GLY A 1 72 ? -0.471 7.048 -3.976 1.00 92.56 72 GLY A O 1
ATOM 574 N N . MET A 1 73 ? -0.244 5.714 -2.176 1.00 93.62 73 MET A N 1
ATOM 575 C CA . MET A 1 73 ? 0.837 4.893 -2.727 1.00 93.62 73 MET A CA 1
ATOM 576 C C . MET A 1 73 ? 0.446 4.263 -4.071 1.00 93.62 73 MET A C 1
ATOM 578 O O . MET A 1 73 ? 1.184 4.372 -5.053 1.00 93.62 73 MET A O 1
ATOM 582 N N . TRP A 1 74 ? -0.730 3.633 -4.133 1.00 92.06 74 TRP A N 1
ATOM 583 C CA . TRP A 1 74 ? -1.250 3.010 -5.349 1.00 92.06 74 TRP A CA 1
ATOM 584 C C . TRP A 1 74 ? -1.421 4.017 -6.493 1.00 92.06 74 TRP A C 1
ATOM 586 O O . TRP A 1 74 ? -1.000 3.756 -7.623 1.00 92.06 74 TRP A O 1
ATOM 596 N N . GLY A 1 75 ? -2.006 5.183 -6.202 1.00 90.56 75 GLY A N 1
ATOM 597 C CA . GLY A 1 75 ? -2.181 6.264 -7.172 1.00 90.56 75 GLY A CA 1
ATOM 598 C C . GLY A 1 75 ? -0.849 6.755 -7.737 1.00 90.56 75 GLY A C 1
ATOM 599 O O . GLY A 1 75 ? -0.672 6.803 -8.957 1.00 90.56 75 GLY A O 1
ATOM 600 N N . ARG A 1 76 ? 0.123 7.025 -6.860 1.00 90.56 76 ARG A N 1
ATOM 601 C CA . ARG A 1 76 ? 1.443 7.534 -7.247 1.00 90.56 76 ARG A CA 1
ATOM 602 C C . ARG A 1 76 ? 2.234 6.554 -8.111 1.00 90.56 76 ARG A C 1
ATOM 604 O O . ARG A 1 76 ? 2.898 6.952 -9.074 1.00 90.56 76 ARG A O 1
ATOM 611 N N . LEU A 1 77 ? 2.141 5.264 -7.798 1.00 89.19 77 LEU A N 1
ATOM 612 C CA . LEU A 1 77 ? 2.746 4.208 -8.605 1.00 89.19 77 LEU A CA 1
ATOM 613 C C . LEU A 1 77 ? 2.087 4.125 -9.974 1.00 89.19 77 LEU A C 1
ATOM 615 O O . LEU A 1 77 ? 2.786 4.108 -10.983 1.00 89.19 77 LEU A O 1
ATOM 619 N N . LYS A 1 78 ? 0.754 4.166 -10.035 1.00 87.69 78 LYS A N 1
ATOM 620 C CA . LYS A 1 78 ? 0.028 4.152 -11.305 1.00 87.69 78 LYS A CA 1
ATOM 621 C C . LYS A 1 78 ? 0.446 5.309 -12.216 1.00 87.69 78 LYS A C 1
ATOM 623 O O . LYS A 1 78 ? 0.707 5.079 -13.393 1.00 87.69 78 LYS A O 1
ATOM 628 N N . GLU A 1 79 ? 0.582 6.519 -11.678 1.00 86.00 79 GLU A N 1
ATOM 629 C CA . GLU A 1 79 ? 1.098 7.677 -12.423 1.00 86.00 79 GLU A CA 1
ATOM 630 C C . GLU A 1 79 ? 2.529 7.458 -12.923 1.00 86.00 79 GLU A C 1
ATOM 632 O O . GLU A 1 79 ? 2.840 7.746 -14.082 1.00 86.00 79 GLU A O 1
ATOM 637 N N . THR A 1 80 ? 3.401 6.930 -12.060 1.00 83.06 80 THR A N 1
ATOM 638 C CA . THR A 1 80 ? 4.806 6.653 -12.388 1.00 83.06 80 THR A CA 1
ATOM 639 C C . THR A 1 80 ? 4.915 5.628 -13.514 1.00 83.06 80 THR A C 1
ATOM 641 O O . THR A 1 80 ? 5.609 5.868 -14.499 1.00 83.06 80 THR A O 1
ATOM 644 N N . HIS A 1 81 ? 4.178 4.523 -13.415 1.00 78.94 81 HIS A N 1
ATOM 645 C CA . HIS A 1 81 ? 4.144 3.457 -14.415 1.00 78.94 81 HIS A CA 1
ATOM 646 C C . HIS A 1 81 ? 3.532 3.922 -15.745 1.00 78.94 81 HIS A C 1
ATOM 648 O O . HIS A 1 81 ? 4.066 3.629 -16.814 1.00 78.94 81 HIS A O 1
ATOM 654 N N . GLN A 1 82 ? 2.467 4.727 -15.710 1.00 74.44 82 GLN A N 1
ATOM 655 C CA . GLN A 1 82 ? 1.885 5.319 -16.919 1.00 74.44 82 GLN A CA 1
ATOM 656 C C . GLN A 1 82 ? 2.850 6.296 -17.604 1.00 74.44 82 GLN A C 1
ATOM 658 O O . GLN A 1 82 ? 3.009 6.261 -18.826 1.00 74.44 82 GLN A O 1
ATOM 663 N N . SER A 1 83 ? 3.542 7.130 -16.826 1.00 65.25 83 SER A N 1
ATOM 664 C CA . SER A 1 83 ? 4.529 8.088 -17.339 1.00 65.25 83 SER A CA 1
ATOM 665 C C . SER A 1 83 ? 5.771 7.385 -17.897 1.00 65.25 83 SER A C 1
ATOM 667 O O . SER A 1 83 ? 6.274 7.761 -18.958 1.00 65.25 83 SER A O 1
ATOM 669 N N . ALA A 1 84 ? 6.243 6.330 -17.225 1.00 63.88 84 ALA A N 1
ATOM 670 C CA . ALA A 1 84 ? 7.361 5.505 -17.670 1.00 63.88 84 ALA A CA 1
ATOM 671 C C . ALA A 1 84 ? 7.020 4.710 -18.939 1.00 63.88 84 ALA A C 1
ATOM 673 O O . ALA A 1 84 ? 7.833 4.666 -19.862 1.00 63.88 84 ALA A O 1
ATOM 674 N N . GLY A 1 85 ? 5.809 4.154 -19.036 1.00 59.50 85 GLY A N 1
ATOM 675 C CA . GLY A 1 85 ? 5.324 3.477 -20.240 1.00 59.50 85 GLY A CA 1
ATOM 676 C C . GLY A 1 85 ? 5.285 4.412 -21.451 1.00 59.50 85 GLY A C 1
ATOM 677 O O . GLY A 1 85 ? 5.790 4.067 -22.518 1.00 59.50 85 GLY A O 1
ATOM 678 N N . LEU A 1 86 ? 4.779 5.637 -21.280 1.00 56.16 86 LEU A N 1
ATOM 679 C CA . LEU A 1 86 ? 4.778 6.654 -22.339 1.00 56.16 86 LEU A CA 1
ATOM 680 C C . LEU A 1 86 ? 6.200 7.103 -22.715 1.00 56.16 86 LEU A C 1
ATOM 682 O O . LEU A 1 86 ? 6.518 7.208 -23.900 1.00 56.16 86 LEU A O 1
ATOM 686 N N . GLY A 1 87 ? 7.080 7.315 -21.734 1.00 56.69 87 GLY A N 1
ATOM 687 C CA . GLY A 1 87 ? 8.482 7.674 -21.969 1.00 56.69 87 GLY A CA 1
ATOM 688 C C . GLY A 1 87 ? 9.275 6.573 -22.680 1.00 56.69 87 GLY A C 1
ATOM 689 O O . GLY A 1 87 ? 10.046 6.863 -23.594 1.00 56.69 87 GLY A O 1
ATOM 690 N N . GLY A 1 88 ? 9.043 5.310 -22.316 1.00 57.44 88 GLY A N 1
ATOM 691 C CA . GLY A 1 88 ? 9.637 4.134 -22.952 1.00 57.44 88 GLY A CA 1
ATOM 692 C C . GLY A 1 88 ? 9.177 3.958 -24.396 1.00 57.44 88 GLY A C 1
ATOM 693 O O . GLY A 1 88 ? 10.009 3.724 -25.272 1.00 57.44 88 GLY A O 1
ATOM 694 N N . VAL A 1 89 ? 7.886 4.174 -24.672 1.00 58.69 89 VAL A N 1
ATOM 695 C CA . VAL A 1 89 ? 7.351 4.209 -26.040 1.00 58.69 89 VAL A CA 1
ATOM 696 C C . VAL A 1 89 ? 8.001 5.350 -26.825 1.00 58.69 89 VAL A C 1
ATOM 698 O O . VAL A 1 89 ? 8.575 5.098 -27.875 1.00 58.69 89 VAL A O 1
ATOM 701 N N . VAL A 1 90 ? 8.046 6.581 -26.312 1.00 58.84 90 VAL A N 1
ATOM 702 C CA . VAL A 1 90 ? 8.712 7.703 -27.006 1.00 58.84 90 VAL A CA 1
ATOM 703 C C . VAL A 1 90 ? 10.201 7.426 -27.260 1.00 58.84 90 VAL A C 1
ATOM 705 O O . VAL A 1 90 ? 10.720 7.772 -28.322 1.00 58.84 90 VAL A O 1
ATOM 708 N N . LEU A 1 91 ? 10.903 6.782 -26.326 1.00 58.34 91 LEU A N 1
ATOM 709 C CA . LEU A 1 91 ? 12.313 6.420 -26.479 1.00 58.34 91 LEU A CA 1
ATOM 710 C C . LEU A 1 91 ? 12.514 5.297 -27.509 1.00 58.34 91 LEU A C 1
ATOM 712 O O . LEU A 1 91 ? 13.441 5.371 -28.315 1.00 58.34 91 LEU A O 1
ATOM 716 N N . MET A 1 92 ? 11.640 4.287 -27.520 1.00 60.34 92 MET A N 1
ATOM 717 C CA . MET A 1 92 ? 11.611 3.249 -28.555 1.00 60.34 92 MET A CA 1
ATOM 718 C C . MET A 1 92 ? 11.317 3.849 -29.926 1.00 60.34 92 MET A C 1
ATOM 720 O O . MET A 1 92 ? 12.016 3.527 -30.878 1.00 60.34 92 MET A O 1
ATOM 724 N N . TRP A 1 93 ? 10.363 4.775 -30.022 1.00 57.03 93 TRP A N 1
ATOM 725 C CA . TRP A 1 93 ? 10.057 5.488 -31.258 1.00 57.03 93 TRP A CA 1
ATOM 726 C C . TRP A 1 93 ? 11.250 6.340 -31.718 1.00 57.03 93 TRP A C 1
ATOM 728 O O . TRP A 1 93 ? 11.631 6.266 -32.878 1.00 57.03 93 TRP A O 1
ATOM 738 N N . LYS A 1 94 ? 11.943 7.060 -30.825 1.00 61.00 94 LYS A N 1
ATOM 739 C CA . LYS A 1 94 ? 13.181 7.794 -31.170 1.00 61.00 94 LYS A CA 1
ATOM 740 C C . LYS A 1 94 ? 14.331 6.885 -31.625 1.00 61.00 94 LYS A C 1
ATOM 742 O O . LYS A 1 94 ? 15.113 7.290 -32.481 1.00 61.00 94 LYS A O 1
ATOM 747 N N . LYS A 1 95 ? 14.449 5.678 -31.059 1.00 62.28 95 LYS A N 1
ATOM 748 C CA . LYS A 1 95 ? 15.421 4.663 -31.505 1.00 62.28 95 LYS A CA 1
ATOM 749 C C . LYS A 1 95 ? 15.028 4.051 -32.851 1.00 62.28 95 LYS A C 1
ATOM 751 O O . LYS A 1 95 ? 15.897 3.847 -33.688 1.00 62.28 95 LYS A O 1
ATOM 756 N N . PHE A 1 96 ? 13.739 3.797 -33.065 1.00 60.88 96 PHE A N 1
ATOM 757 C CA . PHE A 1 96 ? 13.200 3.220 -34.296 1.00 60.88 96 PHE A CA 1
ATOM 758 C C . PHE A 1 96 ? 13.29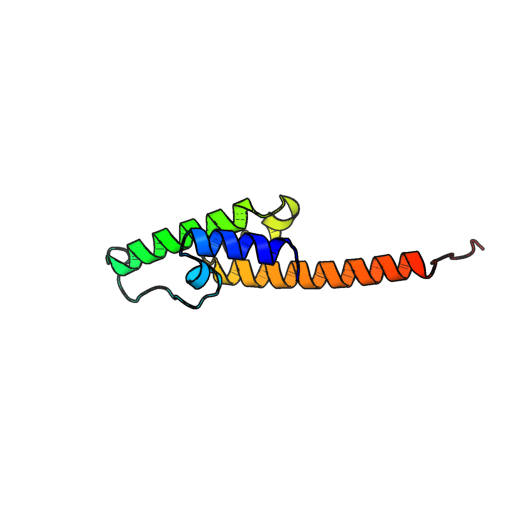4 4.190 -35.480 1.00 60.88 96 PHE A C 1
ATOM 760 O O . PHE A 1 96 ? 13.713 3.796 -36.562 1.00 60.88 96 PHE A O 1
ATOM 767 N N . TYR A 1 97 ? 12.993 5.473 -35.264 1.00 64.94 97 TYR A N 1
ATOM 768 C CA . TYR A 1 97 ? 13.124 6.522 -36.280 1.00 64.94 97 TYR A CA 1
ATOM 769 C C . TYR A 1 97 ? 14.547 7.057 -36.449 1.00 64.94 97 TYR A C 1
ATOM 771 O O . TYR A 1 97 ? 14.721 8.040 -37.158 1.00 64.94 97 TYR A O 1
ATOM 779 N N . GLY A 1 98 ? 15.547 6.426 -35.821 1.00 59.47 98 GLY A N 1
ATOM 780 C CA . GLY A 1 98 ? 16.954 6.742 -36.024 1.00 59.47 98 GLY A CA 1
ATOM 781 C C . GLY A 1 98 ? 17.246 8.233 -35.887 1.00 59.47 98 GLY A C 1
ATOM 782 O O . GLY A 1 98 ? 17.371 8.941 -36.880 1.00 59.47 98 GLY A O 1
ATOM 783 N N . LEU A 1 99 ? 17.475 8.718 -34.666 1.00 53.06 99 LEU A N 1
ATOM 784 C CA . LEU A 1 99 ? 18.310 9.911 -34.494 1.00 53.06 99 LEU A CA 1
ATOM 785 C C . LEU A 1 99 ? 19.766 9.576 -34.885 1.00 53.06 99 LEU A C 1
ATOM 787 O O . LEU A 1 99 ? 20.679 9.610 -34.067 1.00 53.06 99 LEU A O 1
ATOM 791 N N . THR A 1 100 ? 19.979 9.261 -36.164 1.00 51.28 100 THR A N 1
ATOM 792 C CA . THR A 1 100 ? 21.166 9.636 -36.918 1.00 51.28 100 THR A CA 1
ATOM 793 C C . THR A 1 100 ? 21.165 11.157 -36.964 1.00 51.28 100 THR A C 1
ATOM 795 O O . THR A 1 100 ? 20.570 11.764 -37.852 1.00 51.28 100 THR A O 1
ATOM 798 N N . LYS A 1 101 ? 21.797 11.805 -35.984 1.00 46.91 101 LYS A N 1
ATOM 799 C CA . LYS A 1 101 ? 22.403 13.093 -36.310 1.00 46.91 101 LYS A CA 1
ATOM 800 C C . LYS A 1 101 ? 23.634 12.768 -37.157 1.00 46.91 101 LYS A C 1
ATOM 802 O O . LYS A 1 101 ? 24.478 12.015 -36.667 1.00 46.91 101 LYS A O 1
ATOM 807 N N . PRO A 1 102 ? 23.737 13.255 -38.404 1.00 43.12 102 PRO A N 1
ATOM 808 C CA . PRO A 1 102 ? 25.024 13.259 -39.066 1.00 43.12 102 PRO A CA 1
ATOM 809 C C . PRO A 1 102 ? 25.957 14.140 -38.231 1.00 43.12 102 PRO A C 1
ATOM 811 O O . PRO A 1 102 ? 25.563 15.201 -37.745 1.00 43.12 102 PRO A O 1
ATOM 814 N N . VAL A 1 103 ? 27.159 13.626 -37.993 1.00 46.38 103 VAL A N 1
ATOM 815 C CA . VAL A 1 103 ? 28.294 14.417 -37.527 1.00 46.38 103 VAL A CA 1
ATOM 816 C C . VAL A 1 103 ? 28.639 15.365 -38.675 1.00 46.38 103 VAL A C 1
ATOM 818 O O . VAL A 1 103 ? 28.963 14.886 -39.761 1.00 46.38 103 VAL A O 1
ATOM 821 N N . GLU A 1 104 ? 28.501 16.671 -38.447 1.00 40.03 104 GLU A N 1
ATOM 822 C CA . GLU A 1 104 ? 29.243 17.698 -39.193 1.00 40.03 104 GLU A CA 1
ATOM 823 C C . GLU A 1 104 ? 30.565 17.978 -38.476 1.00 40.03 104 GLU A C 1
ATOM 825 O O . GLU A 1 104 ? 30.549 18.036 -37.221 1.00 40.03 104 GLU A O 1
#

Seque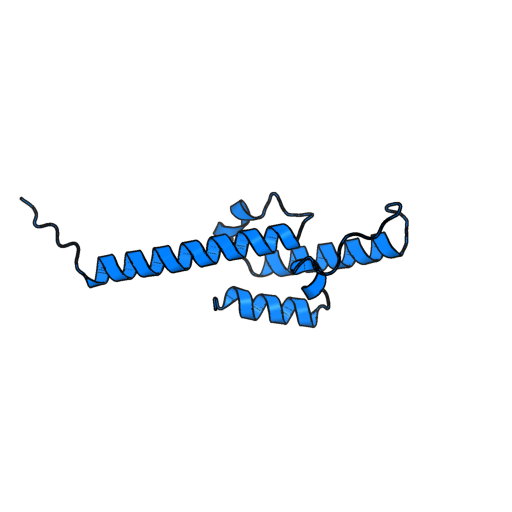nce (104 aa):
FDDWEFETRAELRRRGVLVIALGEETRPLGSENAKAVKAWIAKRDVATATIISRLDASQFAHVREFEEDPAGMWGRLKETHQSAGLGGVVLMWKKFYGLTKPVE

Organism: NCBI:txid1033252

Secondary structure (DSSP, 8-state):
--HHHHHHHHHHHHTT-HHHHTTSSPPPSS-TTSHHHHHHHHHHHHHHHHHHTTS-TTTHHHHGGGTT-HHHHHHHHHHHHHHHHHHHHHHHHHHHTT--PPP-

pLDDT: mean 83.22, std 15.43, range [40.03, 96.69]

Foldseek 3Di:
DDPLVVVLCVVLVVVVLNCQLQVVDDQDDDDCPDPSNVVSQVSQQVLLVSSVVSDDPVCCVQCVVCSNRSNVSSVSVVVVVVVVVVVVVVVVVCVVVDPPPDDD